Protein AF-A0A4U9TSP7-F1 (afdb_monomer)

pLDDT: mean 76.6, std 14.72, range [35.69, 92.75]

Sequence (110 aa):
MTLRSGWSREGGSKIKTGVGFFDHMLDQIATHGGFRMDIQVNGDLYIDDHHTVEDTGLALGEALSKALGDKRGIARFGFVLPMDECLARCALDISGRRTWNIKPSSTTNA

Foldseek 3Di:
DAWDDDLDPPPAAAADLVDVVVSVVVSVCCVVVSTHYHYDHDDDPVVHCVVSNVVSVVVVVVNVVVVCPPVPPDDQWDAWDDDDPDTDDDTGGPPPDDDDDDDPPPPPDD

Organism: Serratia fonticola (NCBI:txid47917)

InterPro domains:
  IPR000807 Imidazoleglycerol-phosphate dehydratase [PF00475] (17-103)
  IPR000807 Imidazoleglycerol-phosphate dehydratase [PTHR23133] (9-105)
  IPR020565 Imidazoleglycerol-phosphate dehydratase, conserved site [PS00954] (47-60)
  IPR020568 Ribosomal protein uS5 domain 2-type superfamily [SSF54211] (6-72)
  IPR020568 Ribosomal protein uS5 domain 2-type superfamily [SSF54211] (73-105)
  IPR038494 Imidazole glycerol phosphate dehydratase domain superfamily [G3DSA:3.30.230.40] (2-75)
  IPR038494 Imidazole glycerol phosphate dehydratase domain superfamily [G3DSA:3.30.230.40] (76-109)

Radius of gyration: 15.75 Å; Cα contacts (8 Å, |Δi|>4): 106; chains: 1; bounding box: 40×37×38 Å

Solvent-accessible surfa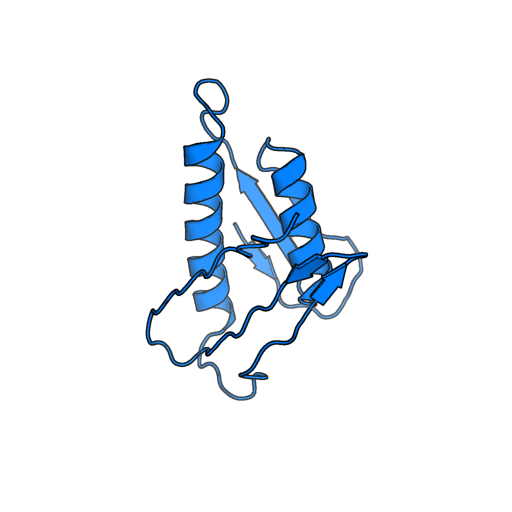ce area (backbone atoms only — not comparable to full-atom values): 7242 Å² total; per-residue (Å²): 116,52,76,52,93,58,92,69,77,82,81,70,66,46,66,42,56,86,44,70,70,58,34,51,53,53,49,51,49,25,66,76,67,70,42,43,44,41,40,73,52,90,55,65,67,88,80,47,61,60,66,45,53,52,54,50,50,53,53,48,53,51,47,50,55,62,73,49,64,89,64,74,93,60,87,57,69,57,67,71,56,76,53,91,95,46,80,51,78,52,83,49,68,84,76,84,67,92,79,86,84,84,78,77,87,79,79,86,84,131

Mean predicted aligned error: 9.17 Å

Structure (mmCIF, N/CA/C/O backbone):
data_AF-A0A4U9TSP7-F1
#
_entry.id   AF-A0A4U9TSP7-F1
#
loop_
_atom_site.group_PDB
_atom_site.id
_atom_site.type_symbol
_atom_site.label_atom_id
_atom_site.label_alt_id
_atom_site.label_comp_id
_atom_site.label_asym_id
_atom_site.label_entity_id
_atom_site.label_seq_id
_atom_site.pdbx_PDB_ins_code
_atom_site.Cartn_x
_atom_site.Cartn_y
_atom_site.Cartn_z
_atom_site.occupancy
_atom_site.B_iso_or_equiv
_atom_site.auth_seq_id
_atom_site.auth_comp_id
_atom_site.auth_asym_id
_atom_site.auth_atom_id
_atom_site.pdbx_PDB_model_num
ATOM 1 N N . MET A 1 1 ? -13.194 -5.853 1.750 1.00 53.94 1 MET A N 1
ATOM 2 C CA . MET A 1 1 ? -12.148 -5.462 0.783 1.00 53.94 1 MET A CA 1
ATOM 3 C C . MET A 1 1 ? -12.178 -6.393 -0.421 1.00 53.94 1 MET A C 1
ATOM 5 O O . MET A 1 1 ? -12.205 -7.604 -0.230 1.00 53.94 1 MET A O 1
ATOM 9 N N . THR A 1 2 ? -12.193 -5.854 -1.643 1.00 51.28 2 THR A N 1
ATOM 10 C CA . THR A 1 2 ? -12.203 -6.659 -2.879 1.00 51.28 2 THR A CA 1
ATOM 11 C C . THR A 1 2 ? -11.145 -6.141 -3.850 1.00 51.28 2 THR A C 1
ATOM 13 O O . THR A 1 2 ? -11.195 -4.986 -4.266 1.00 51.28 2 THR A O 1
ATOM 16 N N . LEU A 1 3 ? -10.200 -7.002 -4.238 1.00 51.06 3 LEU A N 1
ATOM 17 C CA . LEU A 1 3 ? -9.247 -6.726 -5.315 1.00 51.06 3 LEU A CA 1
ATOM 18 C C . LEU A 1 3 ? -9.808 -7.282 -6.625 1.00 51.06 3 LEU A C 1
ATOM 20 O O . LEU A 1 3 ? -10.161 -8.459 -6.699 1.00 51.06 3 LEU A O 1
ATOM 24 N N . ARG A 1 4 ? -9.913 -6.436 -7.653 1.00 55.47 4 ARG A N 1
ATOM 25 C CA . ARG A 1 4 ? -10.349 -6.847 -8.996 1.00 55.47 4 ARG A CA 1
ATOM 26 C C . ARG A 1 4 ? -9.162 -6.765 -9.950 1.00 55.47 4 ARG A C 1
ATOM 28 O O . ARG A 1 4 ? -8.613 -5.684 -10.153 1.00 55.47 4 ARG A O 1
ATOM 35 N N . SER A 1 5 ? -8.785 -7.894 -10.545 1.00 46.91 5 SER A N 1
ATOM 36 C CA . SER A 1 5 ? -7.828 -7.941 -11.649 1.00 46.91 5 SER A CA 1
ATOM 37 C C . SER A 1 5 ? -8.553 -7.609 -12.955 1.00 46.91 5 SER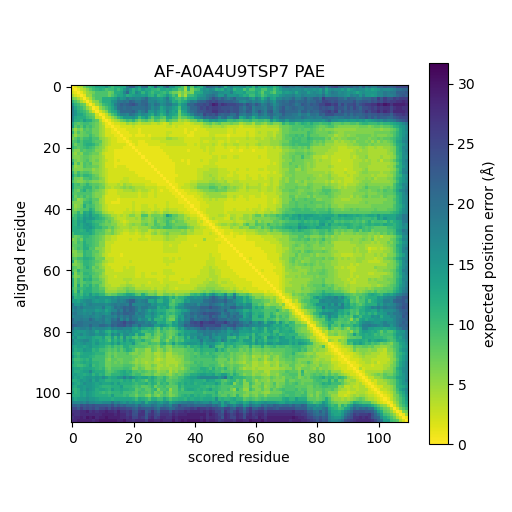 A C 1
ATOM 39 O O . SER A 1 5 ? -9.385 -8.365 -13.449 1.00 46.91 5 SER A O 1
ATOM 41 N N . GLY A 1 6 ? -8.274 -6.432 -13.504 1.00 44.69 6 GLY A N 1
ATOM 42 C CA . GLY A 1 6 ? -8.787 -5.999 -14.797 1.00 44.69 6 GLY A CA 1
ATOM 43 C C . GLY A 1 6 ? -7.918 -4.869 -15.327 1.00 44.69 6 GLY A C 1
ATOM 44 O O . GLY A 1 6 ? -7.812 -3.829 -14.691 1.00 44.69 6 GLY A O 1
ATOM 45 N N . TRP A 1 7 ? -7.289 -5.081 -16.483 1.00 45.97 7 TRP A N 1
ATOM 46 C CA . TRP A 1 7 ? -6.434 -4.101 -17.171 1.00 45.97 7 TRP A CA 1
ATOM 47 C C . TRP A 1 7 ? -7.191 -2.875 -17.715 1.00 45.97 7 TRP A C 1
ATOM 49 O O . TRP A 1 7 ? -6.566 -1.937 -18.204 1.00 45.97 7 TRP A O 1
ATOM 59 N N . SER A 1 8 ? -8.525 -2.848 -17.622 1.00 46.03 8 SER A N 1
ATOM 60 C CA . SER A 1 8 ? -9.308 -1.657 -17.948 1.00 46.03 8 SER A CA 1
ATOM 61 C C . SER A 1 8 ? -9.215 -0.642 -16.804 1.00 46.03 8 SER A C 1
ATOM 63 O O . SER A 1 8 ? -9.741 -0.854 -15.712 1.00 46.03 8 SER A O 1
ATOM 65 N N . ARG A 1 9 ? -8.543 0.482 -17.076 1.00 50.97 9 ARG A N 1
ATOM 66 C CA . ARG A 1 9 ? -8.440 1.665 -16.202 1.00 50.97 9 ARG A CA 1
ATOM 67 C C . ARG A 1 9 ? -9.762 2.431 -16.037 1.00 50.97 9 ARG A C 1
ATOM 69 O O . ARG A 1 9 ? -9.790 3.448 -15.345 1.00 50.97 9 ARG A O 1
ATOM 76 N N . GLU A 1 10 ? -10.854 1.989 -16.655 1.00 50.31 10 GLU A N 1
ATOM 77 C CA . GLU A 1 10 ? -12.120 2.715 -16.609 1.00 50.31 10 GLU A CA 1
ATOM 78 C C . GLU A 1 10 ? -12.788 2.569 -15.227 1.00 50.31 10 GLU A C 1
ATOM 80 O O . GLU A 1 10 ? -13.239 1.497 -14.816 1.00 50.31 10 GLU A O 1
ATOM 85 N N . GLY A 1 11 ? -12.835 3.679 -14.479 1.00 61.03 11 GLY A N 1
ATOM 86 C CA . GLY A 1 11 ? -13.629 3.814 -13.252 1.00 61.03 11 GLY A CA 1
ATOM 87 C C . GLY A 1 11 ? -12.877 3.898 -11.915 1.00 61.03 11 GLY A C 1
ATOM 88 O O . GLY A 1 11 ? -13.565 3.901 -10.894 1.00 61.03 11 GLY A O 1
ATOM 89 N N . GLY A 1 12 ? -11.535 3.969 -11.904 1.00 72.62 12 GLY A N 1
ATOM 90 C CA . GLY A 1 12 ? -10.687 4.356 -10.751 1.00 72.62 12 GLY A CA 1
ATOM 91 C C . GLY A 1 12 ? -10.734 3.466 -9.490 1.00 72.62 12 GLY A C 1
ATOM 92 O O . GLY A 1 12 ? -11.658 2.676 -9.290 1.00 72.62 12 GLY A O 1
ATOM 93 N N . SER A 1 13 ? -9.742 3.576 -8.602 1.00 84.81 13 SER A N 1
ATOM 94 C CA . SER A 1 13 ? -9.799 2.935 -7.274 1.00 84.81 13 SER A CA 1
ATOM 95 C C . SER A 1 13 ? -10.834 3.623 -6.377 1.00 84.81 13 SER A C 1
ATOM 97 O O . SER A 1 13 ? -11.088 4.819 -6.501 1.00 84.81 13 SER A O 1
ATOM 99 N N . LYS A 1 14 ? -11.477 2.855 -5.491 1.00 89.75 14 LYS A N 1
ATOM 100 C CA . LYS A 1 14 ? -12.409 3.372 -4.479 1.00 89.75 14 LYS A CA 1
ATOM 101 C C . LYS A 1 14 ? -11.827 3.059 -3.112 1.00 89.75 14 LYS A C 1
ATOM 103 O O . LYS A 1 14 ? -11.895 1.919 -2.668 1.00 89.75 14 LYS A O 1
ATOM 108 N N . ILE A 1 15 ? -11.221 4.052 -2.478 1.00 91.94 15 ILE A N 1
ATOM 109 C CA . ILE A 1 15 ? -10.532 3.876 -1.201 1.00 91.94 15 ILE A CA 1
ATOM 110 C C . ILE A 1 15 ? -11.146 4.853 -0.206 1.00 91.94 15 ILE A C 1
ATOM 112 O O . ILE A 1 15 ? -11.221 6.051 -0.474 1.00 91.94 15 ILE A O 1
ATOM 116 N N . LYS A 1 16 ? -11.667 4.306 0.892 1.00 92.75 16 LYS A N 1
ATOM 117 C CA . LYS A 1 16 ? -12.223 5.047 2.021 1.00 92.75 16 LYS A CA 1
ATOM 118 C C . LYS A 1 16 ? -11.862 4.326 3.313 1.00 92.75 16 LYS A C 1
ATOM 120 O O . LYS A 1 16 ? -12.584 3.423 3.739 1.00 92.75 16 LYS A O 1
ATOM 125 N N . THR A 1 17 ? -10.747 4.720 3.915 1.00 91.06 17 THR A N 1
ATOM 126 C CA . THR A 1 17 ? -10.347 4.259 5.254 1.00 91.06 17 THR A CA 1
ATOM 127 C C . THR A 1 17 ? -10.757 5.240 6.349 1.00 91.06 17 THR A C 1
ATOM 129 O O . THR A 1 17 ? -10.854 4.863 7.509 1.00 91.06 17 THR A O 1
ATOM 132 N N . GLY A 1 18 ? -11.032 6.494 5.971 1.00 89.88 18 GLY A N 1
ATOM 133 C CA . GLY A 1 18 ? -11.280 7.599 6.899 1.00 89.88 18 GLY A CA 1
ATOM 134 C C . GLY A 1 18 ? -10.005 8.355 7.292 1.00 89.88 18 GLY A C 1
ATOM 135 O O . GLY A 1 18 ? -10.102 9.422 7.894 1.00 89.88 18 GLY A O 1
ATOM 136 N N . VAL A 1 19 ? -8.829 7.876 6.867 1.00 91.88 19 VAL A N 1
ATOM 137 C CA . VAL A 1 19 ? -7.534 8.545 7.041 1.00 91.88 19 VAL A CA 1
ATOM 138 C C . VAL A 1 19 ? -7.040 9.039 5.679 1.00 91.88 19 VAL A C 1
ATOM 140 O O . VAL A 1 19 ? -6.531 8.270 4.866 1.00 91.88 19 VAL A O 1
ATOM 143 N N . GLY A 1 20 ? -7.172 10.342 5.409 1.00 90.31 20 GLY A N 1
ATOM 144 C CA . GLY A 1 20 ? -6.950 10.900 4.064 1.00 90.31 20 GLY A CA 1
ATOM 145 C C . GLY A 1 20 ? -5.540 10.683 3.496 1.00 90.31 20 GLY A C 1
ATOM 146 O O . GLY A 1 20 ? -5.386 10.403 2.308 1.00 90.31 20 GLY A O 1
ATOM 147 N N . PHE A 1 21 ? -4.504 10.759 4.336 1.00 90.31 21 PHE A N 1
ATOM 148 C CA . PHE A 1 21 ? -3.129 10.479 3.905 1.00 90.31 21 PHE A CA 1
ATOM 149 C C . PHE A 1 21 ? -2.937 9.004 3.525 1.00 90.31 21 PHE A C 1
ATOM 151 O O . PHE A 1 21 ? -2.302 8.691 2.519 1.00 90.31 21 PHE A O 1
ATOM 158 N N . PHE A 1 22 ? -3.527 8.093 4.298 1.00 91.62 22 PHE A N 1
ATOM 159 C CA . PHE A 1 22 ? -3.452 6.664 4.025 1.00 91.62 22 PHE A CA 1
ATOM 160 C C . PHE A 1 22 ? -4.238 6.287 2.762 1.00 91.62 22 PHE A C 1
ATOM 162 O O . PHE A 1 22 ? -3.731 5.533 1.932 1.00 91.62 22 PHE A O 1
ATOM 169 N N . ASP A 1 23 ? -5.412 6.895 2.554 1.00 90.94 23 ASP A N 1
ATOM 170 C CA . ASP A 1 23 ? -6.185 6.759 1.314 1.00 90.94 23 ASP A CA 1
ATOM 171 C C . ASP A 1 23 ? -5.351 7.169 0.089 1.00 90.94 23 ASP A C 1
ATOM 173 O O . ASP A 1 23 ? -5.325 6.453 -0.915 1.00 90.94 23 ASP A O 1
ATOM 177 N N . HIS A 1 24 ? -4.604 8.276 0.191 1.00 89.88 24 HIS A N 1
ATOM 178 C CA . HIS A 1 24 ? -3.696 8.726 -0.864 1.00 89.88 24 HIS A CA 1
ATOM 179 C C . HIS A 1 24 ? -2.563 7.724 -1.133 1.00 89.88 24 HIS A C 1
ATOM 181 O O . HIS A 1 24 ? -2.292 7.393 -2.287 1.00 89.88 24 HIS A O 1
ATOM 187 N N . MET A 1 25 ? -1.919 7.198 -0.086 1.00 90.88 25 MET A N 1
ATOM 188 C CA . MET A 1 25 ? -0.858 6.192 -0.226 1.00 90.88 25 MET A CA 1
ATOM 189 C C . MET A 1 25 ? -1.360 4.905 -0.897 1.00 90.88 25 MET A C 1
ATOM 191 O O . MET A 1 25 ? -0.698 4.366 -1.785 1.00 90.88 25 MET A O 1
ATOM 195 N N . LEU A 1 26 ? -2.547 4.424 -0.521 1.00 89.06 26 LEU A N 1
ATOM 196 C CA . LEU A 1 26 ? -3.162 3.245 -1.134 1.00 89.06 26 LEU A CA 1
ATOM 197 C C . LEU A 1 26 ? -3.504 3.475 -2.615 1.00 89.06 26 LEU A C 1
ATOM 199 O O . LEU A 1 26 ? -3.331 2.566 -3.430 1.00 89.06 26 LEU A O 1
ATOM 203 N N . ASP A 1 27 ? -3.934 4.685 -2.982 1.00 88.38 27 ASP A N 1
ATOM 204 C CA . ASP A 1 27 ? -4.217 5.035 -4.377 1.00 88.38 27 ASP A CA 1
ATOM 205 C C . ASP A 1 27 ? -2.942 5.084 -5.234 1.00 88.38 27 ASP A C 1
ATOM 207 O O . ASP A 1 27 ? -2.936 4.590 -6.366 1.00 88.38 27 ASP A O 1
ATOM 211 N N . GLN A 1 28 ? -1.827 5.570 -4.674 1.00 86.88 28 GLN A N 1
ATOM 212 C CA . GLN A 1 28 ? -0.514 5.503 -5.326 1.00 86.88 28 GLN A CA 1
ATOM 213 C C . GLN A 1 28 ? -0.080 4.052 -5.560 1.00 86.88 28 GLN A C 1
ATOM 215 O O . GLN A 1 28 ? 0.345 3.700 -6.663 1.00 86.88 28 GLN A O 1
ATOM 220 N N . ILE A 1 29 ? -0.244 3.177 -4.561 1.00 86.44 29 ILE A N 1
ATOM 221 C CA . ILE A 1 29 ? 0.059 1.744 -4.705 1.00 86.44 29 ILE A CA 1
ATOM 222 C C . ILE A 1 29 ? -0.809 1.118 -5.803 1.00 86.44 29 ILE A C 1
ATOM 224 O O . ILE A 1 29 ? -0.291 0.365 -6.626 1.00 86.44 29 ILE A O 1
ATOM 228 N N . ALA A 1 30 ? -2.106 1.428 -5.855 1.00 84.81 30 ALA A N 1
ATOM 229 C CA . ALA A 1 30 ? -2.998 0.924 -6.899 1.00 84.81 30 ALA A CA 1
ATOM 230 C C . ALA A 1 30 ? -2.565 1.411 -8.297 1.00 84.81 30 ALA A C 1
ATOM 232 O O . ALA A 1 30 ? -2.418 0.621 -9.235 1.00 84.81 30 ALA A O 1
ATOM 233 N N . THR A 1 31 ? -2.281 2.709 -8.417 1.00 83.06 31 THR A N 1
ATOM 234 C CA . THR A 1 31 ? -1.892 3.361 -9.672 1.00 83.06 31 THR A CA 1
ATOM 235 C C . THR A 1 31 ? -0.568 2.827 -10.218 1.00 83.06 31 THR A C 1
ATOM 237 O O . THR A 1 31 ? -0.495 2.479 -11.398 1.00 83.06 31 THR A O 1
ATOM 240 N N . HIS A 1 32 ? 0.462 2.722 -9.376 1.00 82.12 32 HIS A N 1
ATOM 241 C CA . HIS A 1 32 ? 1.796 2.258 -9.773 1.00 82.12 32 HIS A CA 1
ATOM 242 C C . HIS A 1 32 ? 1.933 0.730 -9.790 1.00 82.12 32 HIS A C 1
ATOM 244 O O . HIS A 1 32 ? 2.770 0.196 -10.515 1.00 82.12 32 HIS A O 1
ATOM 250 N N . GLY A 1 33 ? 1.103 0.017 -9.027 1.00 77.25 33 GLY A N 1
ATOM 251 C CA . GLY A 1 33 ? 1.034 -1.444 -9.023 1.00 77.25 33 GLY A CA 1
ATOM 252 C C . GLY A 1 33 ? 0.252 -2.030 -10.200 1.00 77.25 33 GLY A C 1
ATOM 253 O O . GLY A 1 33 ? 0.346 -3.229 -10.456 1.00 77.25 33 GLY A O 1
ATOM 254 N N . GLY A 1 34 ? -0.509 -1.209 -10.931 1.00 78.31 34 GLY A N 1
ATOM 255 C CA . GLY A 1 34 ? -1.271 -1.647 -12.101 1.00 78.31 34 GLY A CA 1
ATOM 256 C C . GLY A 1 34 ? -2.519 -2.470 -11.762 1.00 78.31 34 GLY A C 1
ATOM 257 O O . GLY A 1 34 ? -2.944 -3.298 -12.568 1.00 78.31 34 GLY A O 1
ATOM 258 N N . PHE A 1 35 ? -3.110 -2.262 -10.582 1.00 79.56 35 PHE A N 1
ATOM 259 C CA . PHE A 1 35 ? -4.332 -2.943 -10.148 1.00 79.56 35 PHE A CA 1
ATOM 260 C C . PHE A 1 35 ? -5.304 -1.985 -9.455 1.00 79.56 35 PHE A C 1
ATOM 262 O O . PHE A 1 35 ? -4.940 -0.895 -9.030 1.00 79.56 35 PHE A O 1
ATOM 269 N N . ARG A 1 36 ? -6.571 -2.395 -9.338 1.00 83.25 36 ARG A N 1
ATOM 270 C CA . ARG A 1 36 ? -7.625 -1.600 -8.698 1.00 83.25 36 ARG A CA 1
ATOM 271 C C . ARG A 1 36 ? -7.895 -2.089 -7.280 1.00 83.25 36 ARG A C 1
ATOM 273 O O . ARG A 1 36 ? -8.000 -3.297 -7.051 1.00 83.25 36 ARG A O 1
ATOM 280 N N . MET A 1 37 ? -8.111 -1.148 -6.364 1.00 85.06 37 MET A N 1
ATOM 281 C CA . MET A 1 37 ? -8.556 -1.433 -4.999 1.00 85.06 37 MET A CA 1
ATOM 282 C C . MET A 1 37 ? -9.981 -0.915 -4.752 1.00 85.06 37 MET A C 1
ATOM 284 O O . MET A 1 37 ? -10.329 0.192 -5.170 1.00 85.06 37 MET A O 1
ATOM 288 N N . ASP A 1 38 ? -10.798 -1.728 -4.077 1.00 90.69 38 ASP A N 1
ATOM 289 C CA . ASP A 1 38 ? -12.053 -1.315 -3.434 1.00 90.69 38 ASP A CA 1
ATOM 290 C C . ASP A 1 38 ? -11.932 -1.580 -1.923 1.00 90.69 38 ASP A C 1
ATOM 292 O O . ASP A 1 38 ? -11.991 -2.732 -1.456 1.00 90.69 38 ASP A O 1
ATOM 296 N N . ILE A 1 39 ? -11.656 -0.505 -1.183 1.00 89.81 39 ILE A N 1
ATOM 297 C CA . ILE A 1 39 ? -11.384 -0.494 0.254 1.00 89.81 39 ILE A CA 1
ATOM 298 C C . ILE A 1 39 ? -12.415 0.405 0.926 1.00 89.81 39 ILE A C 1
ATOM 300 O O . ILE A 1 39 ? -12.519 1.593 0.627 1.00 89.81 39 ILE A O 1
ATOM 304 N N . GLN A 1 40 ? -13.154 -0.183 1.859 1.00 92.38 40 GLN A N 1
ATOM 305 C CA . GLN A 1 40 ? -14.067 0.510 2.756 1.00 92.38 40 GLN A CA 1
ATOM 306 C C . GLN A 1 40 ? -13.795 -0.008 4.158 1.00 92.38 40 GLN A C 1
ATOM 308 O O . GLN A 1 40 ? -13.840 -1.222 4.377 1.00 92.38 40 GLN A O 1
ATOM 313 N N . VAL A 1 41 ? -13.488 0.906 5.069 1.00 91.88 41 VAL A N 1
ATOM 314 C CA . VAL A 1 41 ? -13.155 0.599 6.459 1.00 91.88 41 VAL A CA 1
ATOM 315 C C . VAL A 1 41 ? -14.005 1.486 7.350 1.00 91.88 41 VAL A C 1
ATOM 317 O O . VAL A 1 41 ? -14.223 2.658 7.050 1.00 91.88 41 VAL A O 1
ATOM 320 N N . ASN A 1 42 ? -14.512 0.901 8.426 1.00 89.38 42 ASN A N 1
ATOM 321 C CA . ASN A 1 42 ? -15.171 1.627 9.496 1.00 89.38 42 ASN A CA 1
ATOM 322 C C . ASN A 1 42 ? -14.404 1.319 10.779 1.00 89.38 42 ASN A C 1
ATOM 324 O O . ASN A 1 42 ? -14.653 0.291 11.407 1.00 89.38 42 ASN A O 1
ATOM 328 N N . GLY A 1 43 ? -13.408 2.152 11.065 1.00 86.00 43 GLY A N 1
ATOM 329 C CA . GLY A 1 43 ? -12.521 1.999 12.209 1.00 86.00 43 GLY A CA 1
ATOM 330 C C . GLY A 1 43 ? -12.804 3.010 13.318 1.00 86.00 43 GLY A C 1
ATOM 331 O O . GLY A 1 43 ? -13.598 3.941 13.174 1.00 86.00 43 GLY A O 1
ATOM 332 N N . ASP A 1 44 ? -12.129 2.821 14.438 1.00 88.19 44 ASP A N 1
ATOM 333 C CA . ASP A 1 44 ? -12.221 3.582 15.681 1.00 88.19 44 ASP A CA 1
ATOM 334 C C . ASP A 1 44 ? -11.337 4.842 15.683 1.00 88.19 44 ASP A C 1
ATOM 336 O O . ASP A 1 44 ? -10.617 5.125 16.637 1.00 88.19 44 ASP A O 1
ATOM 340 N N . LEU A 1 45 ? -11.481 5.676 14.646 1.00 87.38 45 LEU A N 1
ATOM 341 C CA . LEU A 1 45 ? -10.701 6.912 14.439 1.00 87.38 45 LEU A CA 1
ATOM 342 C C . LEU A 1 45 ? -10.849 7.979 15.540 1.00 87.38 45 LEU A C 1
ATOM 344 O O . LEU A 1 45 ? -10.183 9.011 15.502 1.00 87.38 45 LEU A O 1
ATOM 348 N N . TYR A 1 46 ? -11.754 7.771 16.498 1.00 86.06 46 TYR A N 1
ATOM 349 C CA . TYR A 1 46 ? -11.904 8.633 17.670 1.00 86.06 46 TYR A CA 1
ATOM 350 C C . TYR A 1 46 ? -10.848 8.357 18.752 1.00 86.06 46 TYR A C 1
ATOM 352 O O . TYR A 1 46 ? -10.682 9.191 19.641 1.00 86.06 46 TYR A O 1
ATOM 360 N N . ILE A 1 47 ? -10.178 7.199 18.702 1.00 87.25 47 ILE A N 1
ATOM 361 C CA . ILE A 1 47 ? -9.047 6.854 19.569 1.00 87.25 47 ILE A CA 1
ATOM 362 C C . ILE A 1 47 ? -7.765 7.322 18.884 1.00 87.25 47 ILE A C 1
ATOM 364 O O . ILE A 1 47 ? -7.149 8.290 19.326 1.00 87.25 47 ILE A O 1
ATOM 368 N N . ASP A 1 48 ? -7.410 6.657 17.785 1.00 87.81 48 ASP A N 1
ATOM 369 C CA . ASP A 1 48 ? -6.317 6.995 16.883 1.00 87.81 48 ASP A CA 1
ATOM 370 C C . ASP A 1 48 ? -6.516 6.307 15.517 1.00 87.81 48 ASP A C 1
ATOM 372 O O . ASP A 1 48 ? -7.532 5.661 15.253 1.00 87.81 48 ASP A O 1
ATOM 376 N N . ASP A 1 49 ? -5.563 6.491 14.608 1.00 87.31 49 ASP A N 1
ATOM 377 C CA . ASP A 1 49 ? -5.554 5.881 13.281 1.00 87.31 49 ASP A CA 1
ATOM 378 C C . ASP A 1 49 ? -4.881 4.499 13.238 1.00 87.31 49 ASP A C 1
ATOM 380 O O . ASP A 1 49 ? -4.963 3.814 12.213 1.00 87.31 49 ASP A O 1
ATOM 384 N N . HIS A 1 50 ? -4.248 4.057 14.328 1.00 91.94 50 HIS A N 1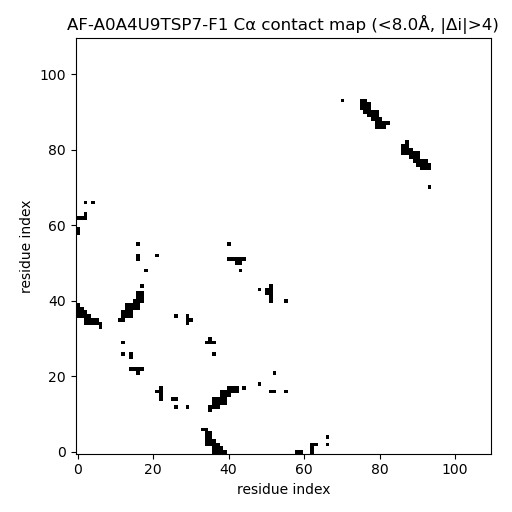
ATOM 385 C CA . HIS A 1 50 ? -3.363 2.895 14.345 1.00 91.94 50 HIS A CA 1
ATOM 386 C C . HIS A 1 50 ? -4.099 1.611 13.965 1.00 91.94 50 HIS A C 1
ATOM 388 O O . HIS A 1 50 ? -3.702 0.934 13.013 1.00 91.94 50 HIS A O 1
ATOM 394 N N . HIS A 1 51 ? -5.200 1.304 14.657 1.00 91.12 51 HIS A N 1
ATOM 395 C CA . HIS A 1 51 ? -5.971 0.081 14.409 1.00 91.12 51 HIS A CA 1
ATOM 396 C C . HIS A 1 51 ? -6.549 0.062 12.992 1.00 91.12 51 HIS A 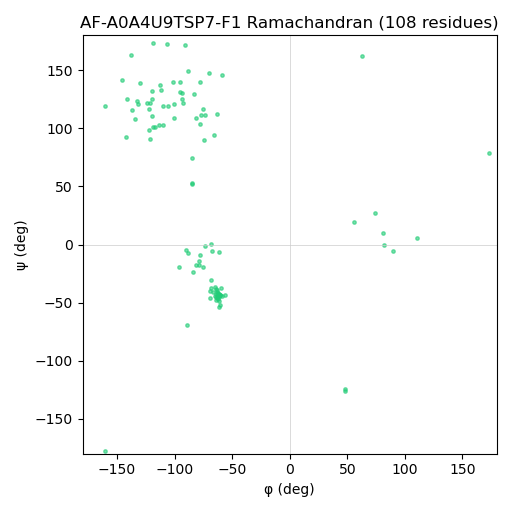C 1
ATOM 398 O O . HIS A 1 51 ? -6.476 -0.942 12.286 1.00 91.12 51 HIS A O 1
ATOM 404 N N . THR A 1 52 ? -7.057 1.210 12.532 1.00 90.69 52 THR A N 1
ATOM 405 C CA . THR A 1 52 ? -7.623 1.341 11.184 1.00 90.69 52 THR A CA 1
ATOM 406 C C . THR A 1 52 ? -6.572 1.040 10.116 1.00 90.69 52 THR A C 1
ATOM 408 O O . THR A 1 52 ? -6.852 0.325 9.148 1.00 90.69 52 THR A O 1
ATOM 411 N N . VAL A 1 53 ? -5.354 1.560 10.278 1.00 91.62 53 VAL A N 1
ATOM 412 C CA . VAL A 1 53 ? -4.252 1.340 9.335 1.00 91.62 53 VAL A CA 1
ATOM 413 C C . VAL A 1 53 ? -3.760 -0.109 9.385 1.00 91.62 53 VAL A C 1
ATOM 415 O O . VAL A 1 53 ? -3.593 -0.728 8.328 1.00 91.62 53 VAL A O 1
ATOM 418 N N . GLU A 1 54 ? -3.565 -0.668 10.582 1.00 92.12 54 GLU A N 1
ATOM 419 C CA . GLU A 1 54 ? -3.098 -2.045 10.776 1.00 92.12 54 GLU A CA 1
ATOM 420 C C . GLU A 1 54 ? -4.069 -3.066 10.166 1.00 92.12 54 GLU A C 1
ATOM 422 O O . GLU A 1 54 ? -3.670 -3.873 9.317 1.00 92.12 54 GLU A O 1
ATOM 427 N N . ASP A 1 55 ? -5.355 -2.979 10.510 1.00 91.00 55 ASP A N 1
ATOM 428 C CA . ASP A 1 55 ? -6.383 -3.910 10.040 1.00 91.00 55 ASP A CA 1
ATOM 429 C C . ASP A 1 55 ? -6.573 -3.833 8.523 1.00 91.00 55 ASP A C 1
ATOM 431 O O . ASP A 1 55 ? -6.726 -4.855 7.840 1.00 91.00 55 ASP A O 1
ATOM 435 N N . THR A 1 56 ? -6.498 -2.625 7.957 1.00 92.31 56 THR A N 1
ATOM 436 C CA . THR A 1 56 ? -6.527 -2.444 6.500 1.00 92.31 56 THR A CA 1
ATOM 437 C C . THR A 1 56 ? -5.324 -3.112 5.840 1.00 92.31 56 THR A C 1
ATOM 439 O O . THR A 1 56 ? -5.472 -3.756 4.798 1.00 92.31 56 THR A O 1
ATOM 442 N N . GLY A 1 57 ? -4.137 -2.995 6.442 1.00 89.31 57 GLY A N 1
ATOM 443 C CA . GLY A 1 57 ? -2.916 -3.643 5.969 1.00 89.31 57 GLY A CA 1
ATOM 444 C C . GLY A 1 57 ? -3.015 -5.169 5.983 1.00 89.31 57 GLY A C 1
ATOM 445 O O . GLY A 1 57 ? -2.670 -5.820 4.990 1.00 89.31 57 GLY A O 1
ATOM 446 N N . LEU A 1 58 ? -3.549 -5.743 7.065 1.00 89.62 58 LEU A N 1
ATOM 447 C CA . LEU A 1 58 ? -3.792 -7.183 7.185 1.00 89.62 58 LEU A CA 1
ATOM 448 C C . LEU A 1 58 ? -4.780 -7.678 6.119 1.00 89.62 58 LEU A C 1
ATOM 450 O O . LEU A 1 58 ? -4.484 -8.636 5.395 1.00 89.62 58 LEU A O 1
ATOM 454 N N . ALA A 1 59 ? -5.912 -6.988 5.957 1.00 91.31 59 ALA A N 1
ATOM 455 C CA . ALA A 1 59 ? -6.922 -7.327 4.957 1.00 91.31 59 ALA A CA 1
ATOM 456 C C . ALA A 1 59 ? -6.388 -7.208 3.518 1.00 91.31 59 ALA A C 1
ATOM 458 O O . ALA A 1 59 ? -6.683 -8.057 2.669 1.00 91.31 59 ALA A O 1
ATOM 459 N N . LEU A 1 60 ? -5.569 -6.188 3.236 1.00 88.94 60 LEU A N 1
ATOM 460 C CA . LEU A 1 60 ? -4.911 -6.004 1.942 1.00 88.94 60 LEU A CA 1
ATOM 461 C C . LEU A 1 60 ? -3.931 -7.138 1.646 1.00 88.94 60 LEU A C 1
ATOM 463 O 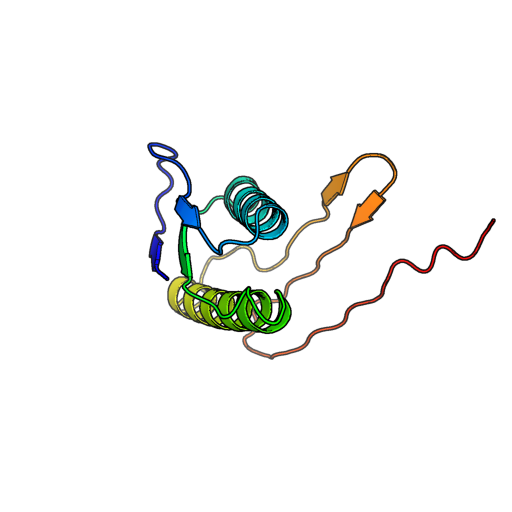O . LEU A 1 60 ? -3.950 -7.683 0.541 1.00 88.94 60 LEU A O 1
ATOM 467 N N . GLY A 1 61 ? -3.110 -7.530 2.621 1.00 86.56 61 GLY A N 1
ATOM 468 C CA . GLY A 1 61 ? -2.182 -8.651 2.482 1.00 86.56 61 GLY A CA 1
ATOM 469 C C . GLY A 1 61 ? -2.899 -9.971 2.188 1.00 86.56 61 GLY A C 1
ATOM 470 O O . GLY A 1 61 ? -2.499 -10.714 1.287 1.00 86.56 61 GLY A O 1
ATOM 471 N N . GLU A 1 62 ? -4.001 -10.243 2.890 1.00 88.00 62 GLU A N 1
ATOM 472 C CA . GLU A 1 62 ? -4.817 -11.434 2.646 1.00 88.00 62 GLU A CA 1
ATOM 473 C C . GLU A 1 62 ? -5.463 -11.402 1.253 1.00 88.00 62 GLU A C 1
ATOM 475 O O . GLU A 1 62 ? -5.416 -12.394 0.517 1.00 88.00 62 GLU A O 1
ATOM 480 N N . ALA A 1 63 ? -6.022 -10.257 0.854 1.00 86.38 63 ALA A N 1
ATOM 481 C CA . ALA A 1 63 ? -6.622 -10.080 -0.462 1.00 86.38 63 ALA A CA 1
ATOM 482 C C . ALA A 1 63 ? -5.590 -10.261 -1.586 1.00 86.38 63 ALA A C 1
ATOM 484 O O . ALA A 1 63 ? -5.880 -10.940 -2.572 1.00 86.38 63 ALA A O 1
ATOM 485 N N . LEU A 1 64 ? -4.381 -9.708 -1.434 1.00 83.38 64 LEU A N 1
ATOM 486 C CA . LEU A 1 64 ? -3.281 -9.881 -2.387 1.00 83.38 64 LEU A CA 1
ATOM 487 C C . LEU A 1 64 ? -2.863 -11.349 -2.490 1.00 83.38 64 LEU A C 1
ATOM 489 O O . LEU A 1 64 ? -2.702 -11.865 -3.593 1.00 83.38 64 LEU A O 1
ATOM 493 N N . SER A 1 65 ? -2.739 -12.044 -1.357 1.00 83.44 65 SER A N 1
ATOM 494 C CA . SER A 1 65 ? -2.419 -13.475 -1.333 1.00 83.44 65 SER A CA 1
ATOM 495 C C . SER A 1 65 ? -3.462 -14.301 -2.096 1.00 83.44 65 SER A C 1
ATOM 497 O O . SER A 1 65 ? -3.098 -15.134 -2.928 1.00 83.44 65 SER A O 1
ATOM 499 N N . LYS A 1 66 ? -4.757 -14.017 -1.885 1.00 84.25 66 LYS A N 1
ATOM 500 C CA . LYS A 1 66 ? -5.865 -14.654 -2.620 1.00 84.25 66 LYS A CA 1
ATOM 501 C C . LYS A 1 66 ? -5.828 -14.329 -4.116 1.00 84.25 66 LYS A C 1
ATOM 503 O O . LYS A 1 66 ? -6.018 -15.226 -4.930 1.00 84.25 66 LYS A O 1
ATOM 508 N N . ALA A 1 67 ? -5.558 -13.075 -4.483 1.00 80.12 67 ALA A N 1
ATOM 509 C CA . ALA A 1 67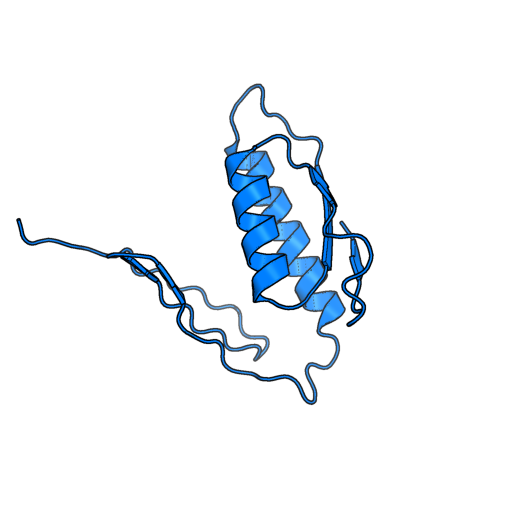 ? -5.502 -12.636 -5.879 1.00 80.12 67 ALA A CA 1
ATOM 510 C C . ALA A 1 67 ? -4.314 -13.232 -6.657 1.00 80.12 67 ALA A C 1
ATOM 512 O O . ALA A 1 67 ? -4.423 -13.461 -7.859 1.00 80.12 67 ALA A O 1
ATOM 513 N N . LEU A 1 68 ? -3.190 -13.503 -5.983 1.00 77.69 68 LEU A N 1
ATOM 514 C CA . LEU A 1 68 ? -1.993 -14.090 -6.594 1.00 77.69 68 LEU A CA 1
ATOM 515 C C . LEU A 1 68 ? -2.116 -15.597 -6.879 1.00 77.69 68 LEU A C 1
ATOM 517 O O . LEU A 1 68 ? -1.348 -16.114 -7.693 1.00 77.69 68 LEU A O 1
ATOM 521 N N . GLY A 1 69 ? -3.056 -16.300 -6.234 1.00 78.94 69 GLY A N 1
ATOM 522 C CA . GLY A 1 69 ? -3.339 -17.720 -6.473 1.00 78.94 69 GLY A CA 1
ATOM 523 C C . GLY A 1 69 ? -2.081 -18.602 -6.488 1.00 78.94 69 GLY A C 1
ATOM 524 O O . GLY A 1 69 ? -1.260 -18.554 -5.570 1.00 78.94 69 GLY A O 1
ATOM 525 N N . ASP A 1 70 ? -1.905 -19.367 -7.572 1.00 73.75 70 ASP A N 1
ATOM 526 C CA . ASP A 1 70 ? -0.786 -20.304 -7.769 1.00 73.75 70 ASP A CA 1
ATOM 527 C C . ASP A 1 70 ? 0.562 -19.628 -8.084 1.00 73.75 70 ASP A C 1
ATOM 529 O O . ASP A 1 70 ? 1.571 -20.316 -8.255 1.00 73.75 70 ASP A O 1
ATOM 533 N N . LYS A 1 71 ? 0.607 -18.288 -8.180 1.00 68.00 71 LYS A N 1
ATOM 534 C CA . LYS A 1 71 ? 1.832 -17.481 -8.384 1.00 68.00 71 LYS A CA 1
ATOM 535 C C . LYS A 1 71 ? 2.653 -17.869 -9.626 1.00 68.00 71 LYS A C 1
ATOM 537 O O . LYS A 1 71 ? 3.834 -17.537 -9.729 1.00 68.00 71 LYS A O 1
ATOM 542 N N . ARG A 1 72 ? 2.050 -18.571 -10.590 1.00 58.47 72 ARG A N 1
ATOM 543 C CA . ARG A 1 72 ? 2.691 -18.973 -11.850 1.00 58.47 72 ARG A CA 1
ATOM 544 C C . ARG A 1 72 ? 2.629 -17.826 -12.859 1.00 58.47 72 ARG A C 1
ATOM 546 O O . ARG A 1 72 ? 1.562 -17.280 -13.103 1.00 58.47 72 ARG A O 1
ATOM 553 N N . GLY A 1 73 ? 3.771 -17.481 -13.458 1.00 55.22 73 GLY A N 1
ATOM 554 C CA . GLY A 1 73 ? 3.849 -16.493 -14.545 1.00 55.22 73 GLY A CA 1
ATOM 555 C C . GLY A 1 73 ? 3.860 -15.018 -14.120 1.00 55.22 73 GLY A C 1
ATOM 556 O O . GLY A 1 73 ? 3.762 -14.154 -14.985 1.00 55.22 73 GLY A O 1
ATOM 557 N N . ILE A 1 74 ? 3.997 -14.709 -12.826 1.00 70.69 74 ILE A N 1
ATOM 558 C CA . ILE A 1 74 ? 4.106 -13.324 -12.339 1.00 70.69 74 ILE A CA 1
ATOM 559 C C . ILE A 1 74 ? 5.562 -12.842 -12.317 1.00 70.69 74 ILE A C 1
ATOM 561 O O . ILE A 1 74 ? 6.487 -13.620 -12.063 1.00 70.69 74 ILE A O 1
ATOM 565 N N . ALA A 1 75 ? 5.768 -11.540 -12.523 1.00 61.66 75 ALA A N 1
ATOM 566 C CA . ALA A 1 75 ? 7.048 -10.901 -12.244 1.00 61.66 75 ALA A CA 1
ATOM 567 C C . ALA A 1 75 ? 7.341 -11.007 -10.737 1.00 61.66 75 ALA A C 1
ATOM 569 O O . ALA A 1 75 ? 6.632 -10.442 -9.908 1.00 61.66 75 ALA A O 1
ATOM 570 N N . ARG A 1 76 ? 8.360 -11.794 -10.381 1.00 58.03 76 ARG A N 1
ATOM 571 C CA . ARG A 1 76 ? 8.651 -12.176 -8.991 1.00 58.03 76 ARG A CA 1
ATOM 572 C C . ARG A 1 76 ? 9.428 -11.119 -8.202 1.00 58.03 76 ARG A C 1
ATOM 574 O O . ARG A 1 76 ? 9.427 -11.192 -6.980 1.00 58.03 76 ARG A O 1
ATOM 581 N N . PHE A 1 77 ? 10.071 -10.171 -8.887 1.00 55.34 77 PHE A N 1
ATOM 582 C CA . PHE A 1 77 ? 10.936 -9.151 -8.293 1.00 55.34 77 PHE A CA 1
ATOM 583 C C . PHE A 1 77 ? 10.399 -7.745 -8.579 1.00 55.34 77 PHE A C 1
ATOM 585 O O . PHE A 1 77 ? 10.042 -7.433 -9.714 1.00 55.34 77 PHE A O 1
ATOM 592 N N . GLY A 1 78 ? 10.332 -6.922 -7.530 1.00 60.59 78 GLY A N 1
ATOM 593 C CA . GLY A 1 78 ? 9.860 -5.533 -7.570 1.00 60.59 78 GLY A CA 1
ATOM 594 C C . GLY A 1 78 ? 10.971 -4.506 -7.816 1.00 60.59 78 GLY A C 1
ATOM 595 O O . GLY A 1 78 ? 12.155 -4.841 -7.819 1.00 60.59 78 GLY A O 1
ATOM 596 N N . PHE A 1 79 ? 10.574 -3.250 -8.028 1.00 57.97 79 PHE A N 1
ATOM 597 C CA . PHE A 1 79 ? 11.439 -2.144 -8.454 1.00 57.97 79 PHE A CA 1
ATOM 598 C C . PHE A 1 79 ? 11.503 -0.994 -7.429 1.00 57.97 79 PHE A C 1
ATOM 600 O O . PHE A 1 79 ? 10.813 -0.986 -6.412 1.00 57.97 79 PHE A O 1
ATOM 607 N N . VAL A 1 80 ? 12.383 -0.029 -7.706 1.00 61.09 80 VAL A N 1
ATOM 608 C CA . VAL A 1 80 ? 12.688 1.153 -6.882 1.00 61.09 80 VAL A CA 1
ATOM 609 C C . VAL A 1 80 ? 11.869 2.353 -7.357 1.00 61.09 80 VAL A C 1
ATOM 611 O O . VAL A 1 80 ? 11.743 2.551 -8.564 1.00 61.09 80 VAL A O 1
ATOM 614 N N . LEU A 1 81 ? 11.356 3.164 -6.427 1.00 63.41 81 LEU A N 1
ATOM 615 C CA . LEU A 1 81 ? 10.532 4.338 -6.731 1.00 63.41 81 LEU A CA 1
ATOM 616 C C . LEU A 1 81 ? 11.196 5.587 -6.116 1.00 63.41 81 LEU A C 1
ATOM 618 O O . LEU A 1 81 ? 11.109 5.785 -4.903 1.00 63.41 81 LEU A O 1
ATOM 622 N N . PRO A 1 82 ? 11.944 6.380 -6.907 1.00 65.69 82 PRO A N 1
ATOM 623 C CA . PRO A 1 82 ? 12.477 7.658 -6.447 1.00 65.69 82 PRO A CA 1
ATOM 624 C C . PRO A 1 82 ? 11.376 8.729 -6.460 1.00 65.69 82 PRO A C 1
ATOM 626 O O . PRO A 1 82 ? 10.591 8.789 -7.407 1.00 65.69 82 PRO A O 1
ATOM 629 N N . MET A 1 83 ? 11.343 9.582 -5.436 1.00 71.19 83 MET A N 1
ATOM 630 C CA . MET A 1 83 ? 10.507 10.785 -5.401 1.00 71.19 83 MET A CA 1
ATOM 631 C C . MET A 1 83 ? 11.342 11.939 -4.841 1.00 71.19 83 MET A C 1
ATOM 633 O O . MET A 1 83 ? 11.783 11.872 -3.697 1.00 71.19 83 MET A O 1
ATOM 637 N N . ASP A 1 84 ? 11.575 12.960 -5.666 1.00 79.44 84 ASP A N 1
ATOM 638 C CA . ASP A 1 84 ? 12.437 14.114 -5.377 1.00 79.44 84 ASP A CA 1
ATOM 639 C C . ASP A 1 84 ? 13.809 13.702 -4.796 1.00 79.44 84 ASP A C 1
ATOM 641 O O . ASP A 1 84 ? 14.531 12.917 -5.418 1.00 79.44 84 ASP A O 1
ATOM 645 N N . GLU A 1 85 ? 14.196 14.208 -3.624 1.00 81.12 85 GLU A N 1
ATOM 646 C CA . GLU A 1 85 ? 15.436 13.844 -2.927 1.00 81.12 85 GLU A CA 1
ATOM 647 C C . GLU A 1 85 ? 15.369 12.494 -2.189 1.00 81.12 85 GLU A C 1
ATOM 649 O O . GLU A 1 85 ? 16.390 11.990 -1.710 1.00 81.12 85 GLU A O 1
ATOM 654 N N . CYS A 1 86 ? 14.183 11.889 -2.092 1.00 74.31 86 CYS A N 1
ATOM 655 C CA . CYS A 1 86 ? 13.951 10.660 -1.345 1.00 74.31 86 CYS A CA 1
ATOM 656 C C . CYS A 1 86 ? 14.071 9.411 -2.233 1.00 74.31 86 CYS A C 1
ATOM 658 O O . CYS A 1 86 ? 13.425 9.269 -3.274 1.00 74.31 86 CYS A O 1
ATOM 660 N N . LEU A 1 87 ? 14.860 8.432 -1.769 1.00 76.75 87 LEU A N 1
ATOM 661 C CA . LEU A 1 87 ? 14.990 7.126 -2.418 1.00 76.75 87 LEU A CA 1
ATOM 662 C C . LEU A 1 87 ? 14.422 6.008 -1.542 1.00 76.75 87 LEU A C 1
ATOM 664 O O . LEU A 1 87 ? 15.092 5.517 -0.632 1.00 76.75 87 LEU A O 1
ATOM 668 N N . ALA A 1 88 ? 13.222 5.537 -1.881 1.00 77.00 88 ALA A N 1
ATOM 669 C CA . ALA A 1 88 ? 12.632 4.345 -1.284 1.00 77.00 88 ALA A CA 1
ATOM 670 C C . ALA A 1 88 ? 12.898 3.109 -2.158 1.00 77.00 88 ALA A C 1
ATOM 672 O O . ALA A 1 88 ? 12.680 3.110 -3.372 1.00 77.00 88 ALA A O 1
ATOM 673 N N . ARG A 1 89 ? 13.370 2.020 -1.539 1.00 77.56 89 ARG A N 1
ATOM 674 C CA . ARG A 1 89 ? 13.599 0.731 -2.213 1.00 77.56 89 ARG A CA 1
ATOM 675 C C . ARG A 1 89 ? 12.749 -0.350 -1.560 1.00 77.56 89 ARG A C 1
ATOM 677 O O . ARG A 1 89 ? 12.878 -0.584 -0.363 1.00 77.56 89 ARG A O 1
ATOM 684 N N . CYS A 1 90 ? 11.941 -1.042 -2.359 1.00 77.69 90 CYS A N 1
ATOM 685 C CA . CYS A 1 90 ? 11.182 -2.209 -1.926 1.00 77.69 90 CYS A CA 1
ATOM 686 C C . CYS A 1 90 ? 11.564 -3.409 -2.798 1.00 77.69 90 CYS A C 1
ATOM 688 O O . CYS A 1 90 ? 11.352 -3.401 -4.009 1.00 77.69 90 CYS A O 1
ATOM 690 N N . ALA A 1 91 ? 12.149 -4.438 -2.186 1.00 78.56 91 ALA A N 1
ATOM 691 C CA . ALA A 1 91 ? 12.404 -5.715 -2.839 1.00 78.56 91 ALA A CA 1
ATOM 692 C C . ALA A 1 91 ? 11.401 -6.738 -2.304 1.00 78.56 91 ALA A C 1
ATOM 694 O O . ALA A 1 91 ? 11.375 -7.019 -1.106 1.00 78.56 91 ALA A O 1
ATOM 695 N N . LEU A 1 92 ? 10.579 -7.288 -3.195 1.00 75.19 92 LEU A N 1
ATOM 696 C CA . LEU A 1 92 ? 9.562 -8.280 -2.864 1.00 75.19 92 LEU A CA 1
ATOM 697 C C . LEU A 1 92 ? 9.945 -9.633 -3.475 1.00 75.19 92 LEU A C 1
ATOM 699 O O . LEU A 1 92 ? 10.299 -9.684 -4.649 1.00 75.19 92 LEU A O 1
ATOM 703 N N . ASP A 1 93 ? 9.861 -10.710 -2.688 1.00 77.00 93 ASP A N 1
ATOM 704 C CA . ASP A 1 93 ? 9.943 -12.101 -3.156 1.00 77.00 93 ASP A CA 1
ATOM 705 C C . ASP A 1 93 ? 8.640 -12.826 -2.809 1.00 77.00 93 ASP A C 1
ATOM 707 O O . ASP A 1 93 ? 8.359 -13.126 -1.647 1.00 77.00 93 ASP A O 1
ATOM 711 N N . ILE A 1 94 ? 7.843 -13.153 -3.825 1.00 73.62 94 ILE A N 1
ATOM 712 C CA . ILE A 1 94 ? 6.554 -13.839 -3.663 1.00 73.62 94 ILE A CA 1
ATOM 713 C C . ILE A 1 94 ? 6.776 -15.365 -3.594 1.00 73.62 94 ILE A C 1
ATOM 715 O O . ILE A 1 94 ? 6.185 -16.143 -4.340 1.00 73.62 94 ILE A O 1
ATOM 719 N N . SER A 1 95 ? 7.655 -15.822 -2.694 1.00 70.62 95 SER A N 1
ATOM 720 C CA . SER A 1 95 ? 8.006 -17.247 -2.532 1.00 70.62 95 SER A CA 1
ATOM 721 C C . SER A 1 95 ? 7.143 -18.011 -1.529 1.00 70.62 95 SER A C 1
ATOM 723 O O . SER A 1 95 ? 7.303 -19.217 -1.370 1.00 70.62 95 SER A O 1
ATOM 725 N N . GLY A 1 96 ? 6.229 -17.326 -0.836 1.00 71.44 96 GLY A N 1
ATOM 726 C CA . GLY A 1 96 ? 5.403 -17.921 0.222 1.00 71.44 96 GLY A CA 1
ATOM 727 C C . GLY A 1 96 ? 6.094 -18.015 1.586 1.00 71.44 96 GLY A C 1
ATOM 728 O O . GLY A 1 96 ? 5.466 -18.446 2.547 1.00 71.44 96 GLY A O 1
ATOM 729 N N . ARG A 1 97 ? 7.351 -17.570 1.705 1.00 79.25 97 ARG A N 1
ATOM 730 C CA . ARG A 1 97 ? 8.028 -17.406 2.997 1.00 79.25 97 ARG A CA 1
ATOM 731 C C . ARG A 1 97 ? 7.826 -15.984 3.501 1.00 79.25 97 ARG A C 1
ATOM 733 O O . ARG A 1 97 ? 8.204 -15.032 2.826 1.00 79.25 97 ARG A O 1
ATOM 740 N N . ARG A 1 98 ? 7.235 -15.844 4.690 1.00 77.81 98 ARG A N 1
ATOM 741 C CA . ARG A 1 98 ? 7.039 -14.536 5.325 1.00 77.81 98 ARG A CA 1
ATOM 742 C C . ARG A 1 98 ? 8.366 -14.035 5.892 1.00 77.81 98 ARG A C 1
ATOM 744 O O . ARG A 1 98 ? 8.944 -14.653 6.780 1.00 77.81 98 ARG A O 1
ATOM 751 N N . THR A 1 99 ? 8.846 -12.924 5.362 1.00 81.81 99 THR A N 1
ATOM 752 C CA . THR A 1 99 ? 9.970 -12.173 5.913 1.00 81.81 99 THR A CA 1
ATOM 753 C C . THR A 1 99 ? 9.709 -10.702 5.655 1.00 81.81 99 THR A C 1
ATOM 755 O O . THR A 1 99 ? 9.195 -10.341 4.598 1.00 81.81 99 THR A O 1
ATOM 758 N N . TRP A 1 100 ? 10.051 -9.858 6.617 1.00 82.00 100 TRP A N 1
ATOM 759 C CA . TRP A 1 100 ? 9.912 -8.418 6.495 1.00 82.00 100 TRP A CA 1
ATOM 760 C C . TRP A 1 100 ? 11.114 -7.767 7.158 1.00 82.00 100 TRP A C 1
ATOM 762 O O . TRP A 1 100 ? 11.448 -8.079 8.299 1.00 82.00 100 TRP A O 1
ATOM 772 N N . ASN A 1 101 ? 11.810 -6.924 6.405 1.00 83.06 101 ASN A N 1
ATOM 773 C CA . ASN A 1 101 ? 12.986 -6.211 6.872 1.00 83.06 101 ASN A CA 1
ATOM 774 C C . ASN A 1 101 ? 12.855 -4.760 6.426 1.00 83.06 101 ASN A C 1
ATOM 776 O O . ASN A 1 101 ? 12.984 -4.469 5.236 1.00 83.06 101 ASN A O 1
ATOM 780 N N . ILE A 1 102 ? 12.592 -3.872 7.379 1.00 80.31 102 ILE A N 1
ATOM 781 C CA . ILE A 1 102 ? 12.635 -2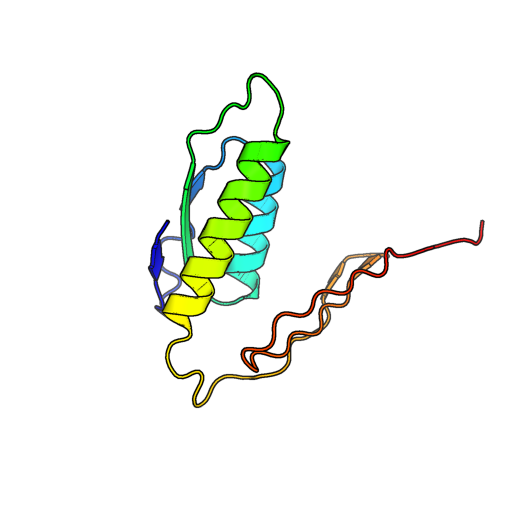.435 7.150 1.00 80.31 102 ILE A CA 1
ATOM 782 C C . ILE A 1 102 ? 13.944 -1.906 7.696 1.00 80.31 102 ILE A C 1
ATOM 784 O O . ILE A 1 102 ? 14.231 -1.994 8.887 1.00 80.31 102 ILE A O 1
ATOM 788 N N . LYS A 1 103 ? 14.715 -1.307 6.795 1.00 80.38 103 LYS A N 1
ATOM 789 C CA . LYS A 1 103 ? 15.797 -0.412 7.167 1.00 80.38 103 LYS A CA 1
ATOM 790 C C . LYS A 1 103 ? 15.275 1.007 6.986 1.00 80.38 103 LYS A C 1
ATOM 792 O O . LYS A 1 103 ? 15.067 1.398 5.836 1.00 80.38 103 LYS A O 1
ATOM 797 N N . PRO A 1 104 ? 15.025 1.759 8.069 1.00 70.44 104 PRO A N 1
ATOM 798 C CA . PRO A 1 104 ? 14.742 3.175 7.925 1.00 70.44 104 PRO A CA 1
ATOM 799 C C . PRO A 1 104 ? 15.943 3.836 7.245 1.00 70.44 104 PRO A C 1
ATOM 801 O O . PRO A 1 104 ? 17.089 3.417 7.442 1.00 70.44 104 PRO A O 1
ATOM 804 N N . SER A 1 105 ? 15.697 4.854 6.426 1.00 63.12 105 SER A N 1
ATOM 805 C CA . SER A 1 105 ? 16.772 5.696 5.917 1.00 63.12 105 SER A CA 1
ATOM 806 C C . SER A 1 105 ? 17.383 6.447 7.099 1.00 63.12 105 SER A C 1
ATOM 808 O O . SER A 1 105 ? 16.882 7.487 7.516 1.00 63.12 105 SER A O 1
ATOM 810 N N . SER A 1 106 ? 18.450 5.905 7.684 1.00 59.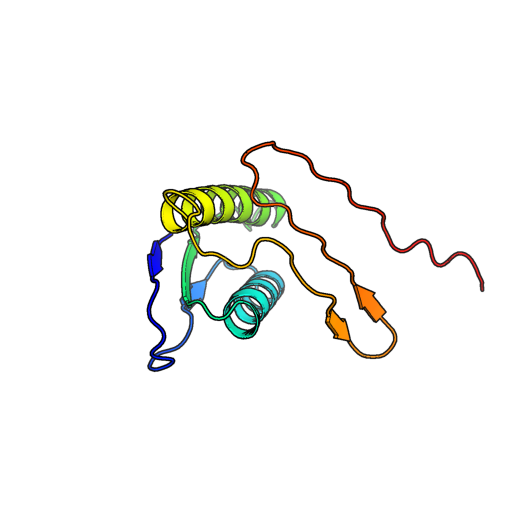47 106 SER A N 1
ATOM 811 C CA . SER A 1 106 ? 19.303 6.667 8.585 1.00 59.47 106 SER A CA 1
ATOM 812 C C . SER A 1 106 ? 20.144 7.607 7.731 1.00 59.47 106 SER A C 1
ATOM 814 O O . SER A 1 106 ? 21.238 7.247 7.294 1.00 59.47 106 SER A O 1
ATOM 816 N N . THR A 1 107 ? 19.640 8.808 7.475 1.00 48.56 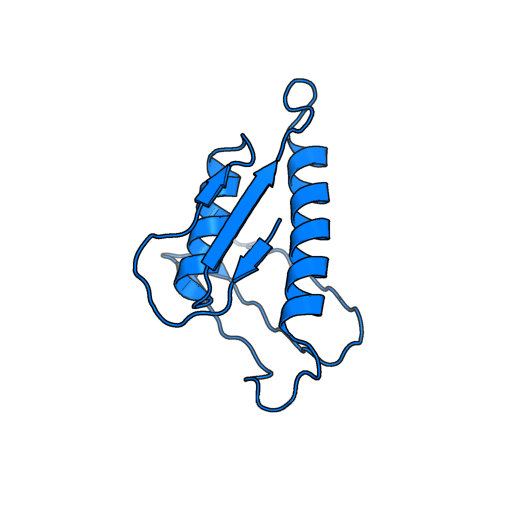107 THR A N 1
ATOM 817 C CA . THR A 1 107 ? 20.500 9.918 7.068 1.00 48.56 107 THR A CA 1
ATOM 818 C C . THR A 1 107 ? 21.054 10.546 8.342 1.00 48.56 107 THR A C 1
ATOM 820 O O . THR A 1 107 ? 20.622 11.605 8.776 1.00 48.56 107 THR A O 1
ATOM 823 N N . THR A 1 108 ? 22.011 9.869 8.981 1.00 48.28 108 THR A N 1
ATOM 824 C CA . THR A 1 108 ? 23.018 10.602 9.750 1.00 48.28 108 THR A CA 1
ATOM 825 C C . THR A 1 108 ? 23.987 11.147 8.716 1.00 48.28 108 THR A C 1
ATOM 827 O O . THR A 1 108 ? 24.712 10.363 8.106 1.00 48.28 108 THR A O 1
ATOM 830 N N . ASN A 1 109 ? 23.884 12.447 8.435 1.00 41.59 109 ASN A N 1
ATOM 831 C CA . ASN A 1 109 ? 24.979 13.370 8.117 1.00 41.59 109 ASN A CA 1
ATOM 832 C C . ASN A 1 109 ? 24.391 14.728 7.695 1.00 41.59 109 ASN A C 1
ATOM 834 O O . ASN A 1 109 ? 24.320 15.037 6.506 1.00 41.59 109 ASN A O 1
ATOM 838 N N . ALA A 1 110 ? 23.976 15.508 8.693 1.00 35.69 110 ALA A N 1
ATOM 839 C CA . ALA A 1 110 ? 24.187 16.953 8.807 1.00 35.69 110 ALA A CA 1
ATOM 840 C C . ALA A 1 110 ? 24.003 17.335 10.281 1.00 35.69 110 ALA A C 1
ATOM 842 O O . ALA A 1 110 ? 22.972 16.916 10.855 1.00 35.69 110 ALA A O 1
#

Secondary structure (DSSP, 8-state):
-EEE--S--TT--EEE-S-HHHHHHHHHHHHHHT-EEEEE----TTT-SHHHHHHHHHHHHHHHHHHHTT-TTS--B--EEEETTEEEE---B-SS--------------